Protein AF-A0AAX6DRW2-F1 (afdb_monomer)

Foldseek 3Di:
DVLCVVLVVLVVVLPPPVVVVVQVVDVVSVVVSVVNVVVNVVCVDPVNVVLVVLLVCLLQVHDLPVNLVVLLVCLVVVPPVVSSLVSQLSNCQQFVEAAPVSLVVVVVSNCVRVHPVCVVVQVVCCVVSSHHHRPDGGCSVVVCVVVVVDDDPDPPPDD

Mean predicted aligned error: 10.45 Å

Radius of gyration: 20.09 Å; Cα contacts (8 Å, |Δi|>4): 112; chains: 1; bounding box: 50×36×48 Å

pLDDT: mean 79.81, std 19.08, range [32.31, 96.38]

Structure (mmCIF, N/CA/C/O backbone):
data_AF-A0AAX6DRW2-F1
#
_entry.id   AF-A0AAX6DRW2-F1
#
loop_
_atom_site.group_PDB
_atom_site.id
_atom_site.type_symbol
_atom_site.label_atom_id
_atom_site.label_alt_id
_atom_site.label_comp_id
_atom_site.label_asym_id
_atom_site.label_entity_id
_atom_site.label_seq_id
_atom_site.pdbx_PDB_ins_code
_atom_site.Cartn_x
_atom_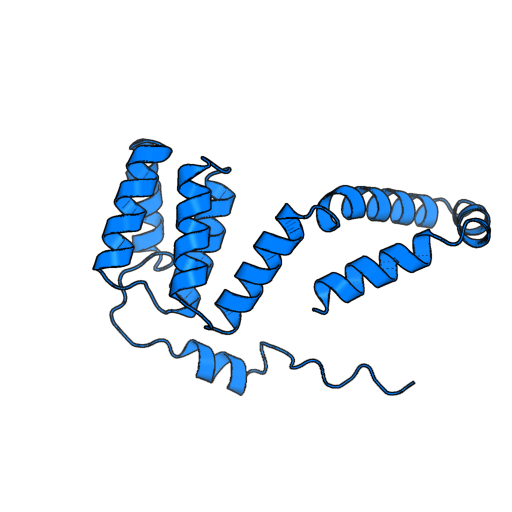site.Cartn_y
_atom_site.Cartn_z
_atom_site.occupancy
_atom_site.B_iso_or_equiv
_atom_site.auth_seq_id
_atom_site.auth_comp_id
_atom_site.auth_asym_id
_atom_site.auth_atom_id
_atom_site.p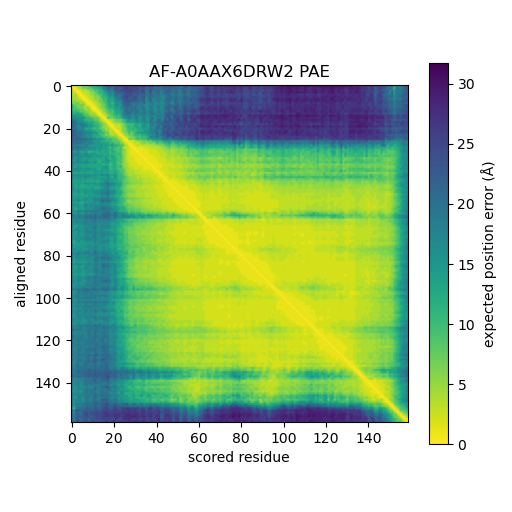dbx_PDB_model_num
ATOM 1 N N . MET A 1 1 ? 17.835 -6.835 1.450 1.00 35.44 1 MET A N 1
ATOM 2 C CA . MET A 1 1 ? 18.954 -6.559 0.504 1.00 35.44 1 MET A CA 1
ATOM 3 C C . MET A 1 1 ? 19.199 -7.703 -0.507 1.00 35.44 1 MET A C 1
ATOM 5 O O . MET A 1 1 ? 19.836 -7.474 -1.530 1.00 35.44 1 MET A O 1
ATOM 9 N N . ARG A 1 2 ? 18.620 -8.904 -0.323 1.00 32.47 2 ARG A N 1
ATOM 10 C CA . ARG A 1 2 ? 18.685 -10.050 -1.259 1.00 32.47 2 ARG A CA 1
ATOM 11 C C . ARG A 1 2 ? 17.961 -9.908 -2.595 1.00 32.47 2 ARG A C 1
ATOM 13 O O . ARG A 1 2 ? 18.372 -10.560 -3.547 1.00 32.47 2 ARG A O 1
ATOM 20 N N . VAL A 1 3 ? 16.935 -9.068 -2.730 1.00 33.31 3 VAL A N 1
ATOM 21 C CA . VAL A 1 3 ? 16.379 -8.793 -4.072 1.00 33.31 3 VAL A CA 1
ATOM 22 C C . VAL A 1 3 ? 17.364 -7.943 -4.873 1.00 33.31 3 VAL A C 1
ATOM 24 O O . VAL A 1 3 ? 17.593 -8.239 -6.041 1.00 33.31 3 VAL A O 1
ATOM 27 N N . LEU A 1 4 ? 18.039 -6.978 -4.227 1.00 33.59 4 LEU A N 1
ATOM 28 C CA . LEU A 1 4 ? 19.190 -6.294 -4.819 1.00 33.59 4 LEU A CA 1
ATOM 29 C C . LEU A 1 4 ? 20.298 -7.298 -5.142 1.00 33.59 4 LEU A C 1
ATOM 31 O O . LEU A 1 4 ? 20.799 -7.271 -6.253 1.00 33.59 4 LEU A O 1
ATOM 35 N N . ALA A 1 5 ? 20.649 -8.213 -4.232 1.00 32.31 5 ALA A N 1
ATOM 36 C CA . ALA A 1 5 ? 21.699 -9.199 -4.490 1.00 32.31 5 ALA A CA 1
ATOM 37 C C . ALA A 1 5 ? 21.346 -10.134 -5.658 1.00 32.31 5 ALA A C 1
ATOM 39 O O . ALA A 1 5 ? 22.171 -10.322 -6.536 1.00 32.31 5 ALA A O 1
ATOM 40 N N . CYS A 1 6 ? 20.116 -10.647 -5.752 1.00 35.22 6 CYS A N 1
ATOM 41 C CA . CYS A 1 6 ? 19.696 -11.518 -6.853 1.00 35.22 6 CYS A CA 1
ATOM 42 C C . CYS A 1 6 ? 19.649 -10.761 -8.196 1.00 35.22 6 CYS A C 1
ATOM 44 O O . CYS A 1 6 ? 20.133 -11.258 -9.214 1.00 35.22 6 CYS A O 1
ATOM 46 N N . VAL A 1 7 ? 19.168 -9.511 -8.194 1.00 39.69 7 VAL A N 1
ATOM 47 C CA . VAL A 1 7 ? 19.217 -8.625 -9.370 1.00 39.69 7 VAL A CA 1
ATOM 48 C C . VAL A 1 7 ? 20.669 -8.298 -9.745 1.00 39.69 7 VAL A C 1
ATOM 50 O O . VAL A 1 7 ? 21.020 -8.340 -10.923 1.00 39.69 7 VAL A O 1
ATOM 53 N N . VAL A 1 8 ? 21.550 -8.042 -8.776 1.00 40.34 8 VAL A N 1
ATOM 54 C CA . VAL A 1 8 ? 22.970 -7.714 -8.987 1.00 40.34 8 VAL A CA 1
ATOM 55 C C . VAL A 1 8 ? 23.772 -8.937 -9.444 1.00 40.34 8 VAL A C 1
ATOM 57 O O . VAL A 1 8 ? 24.581 -8.805 -10.358 1.00 40.34 8 VAL A O 1
ATOM 60 N N . THR A 1 9 ? 23.521 -10.139 -8.923 1.00 39.47 9 THR A N 1
ATOM 61 C CA . THR A 1 9 ? 24.197 -11.377 -9.351 1.00 39.47 9 THR A CA 1
ATOM 62 C C . THR A 1 9 ? 23.824 -11.738 -10.790 1.00 39.4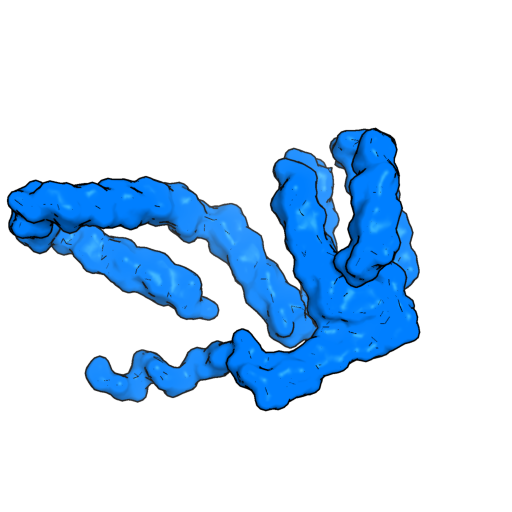7 9 THR A C 1
ATOM 64 O O . THR A 1 9 ? 24.707 -12.053 -11.588 1.00 39.47 9 THR A O 1
ATOM 67 N N . VAL A 1 10 ? 22.555 -11.574 -11.184 1.00 44.38 10 VAL A N 1
ATOM 68 C CA . VAL A 1 10 ? 22.143 -11.697 -12.596 1.00 44.38 10 VAL A CA 1
ATOM 69 C C . VAL A 1 10 ? 22.798 -10.603 -13.457 1.00 44.38 10 VAL A C 1
ATOM 71 O O . VAL A 1 10 ? 23.245 -10.875 -14.573 1.00 44.38 10 VAL A O 1
ATOM 74 N N . THR A 1 11 ? 22.954 -9.387 -12.924 1.00 43.91 11 THR A N 1
ATOM 75 C CA . THR A 1 11 ? 23.618 -8.261 -13.609 1.00 43.91 11 THR A CA 1
ATOM 76 C C . THR A 1 11 ? 25.115 -8.490 -13.838 1.00 43.91 11 THR A C 1
ATOM 78 O O . THR A 1 11 ? 25.630 -8.142 -14.901 1.00 43.91 11 THR A O 1
ATOM 81 N N . VAL A 1 12 ? 25.821 -9.112 -12.891 1.00 44.31 12 VAL A N 1
ATOM 82 C CA . VAL A 1 12 ? 27.256 -9.421 -13.006 1.00 44.31 12 VAL A CA 1
ATOM 83 C C . VAL A 1 12 ? 27.498 -10.581 -13.978 1.00 44.31 12 VAL A C 1
ATOM 85 O O . VAL A 1 12 ? 28.405 -10.491 -14.806 1.00 44.31 12 VAL A O 1
ATOM 88 N N . CYS A 1 13 ? 26.651 -11.617 -13.981 1.00 43.44 13 CYS A N 1
ATOM 89 C CA . CYS A 1 13 ? 26.761 -12.725 -14.940 1.00 43.44 13 CYS A CA 1
ATOM 90 C C . CYS A 1 13 ? 26.520 -12.296 -16.401 1.00 43.44 13 CYS A C 1
ATOM 92 O O . CYS A 1 13 ? 27.160 -12.824 -17.310 1.00 43.44 13 CYS A O 1
ATOM 94 N N . LEU A 1 14 ? 25.653 -11.307 -16.648 1.00 47.66 14 LEU A N 1
ATOM 95 C CA . LEU A 1 14 ? 25.379 -10.774 -17.993 1.00 47.66 14 LEU A CA 1
ATOM 96 C C . LEU A 1 14 ? 26.498 -9.870 -18.554 1.00 47.66 14 LEU A C 1
ATOM 98 O O . LEU A 1 14 ? 26.513 -9.591 -19.756 1.00 47.66 14 LEU A O 1
ATOM 102 N N . ARG A 1 15 ? 27.442 -9.420 -17.714 1.00 46.00 15 ARG A N 1
ATOM 103 C CA . ARG A 1 15 ? 28.488 -8.444 -18.076 1.00 46.00 15 ARG A CA 1
ATOM 104 C C . ARG A 1 15 ? 29.752 -9.075 -18.683 1.00 46.00 15 ARG A C 1
ATOM 106 O O . ARG A 1 15 ? 30.576 -8.360 -19.245 1.00 46.00 15 ARG A O 1
ATOM 113 N N . ALA A 1 16 ? 29.899 -10.401 -18.635 1.00 45.34 16 ALA A N 1
ATOM 114 C CA . ALA A 1 16 ? 31.010 -11.109 -19.272 1.00 45.34 16 ALA A CA 1
ATOM 115 C C . ALA A 1 16 ? 30.753 -11.313 -20.781 1.00 45.34 16 ALA A C 1
ATOM 117 O O . ALA A 1 16 ? 30.152 -12.301 -21.213 1.00 45.34 16 ALA A O 1
ATOM 118 N N . GLU A 1 17 ? 31.230 -10.383 -21.613 1.00 51.31 17 GLU A N 1
ATOM 119 C CA . GLU A 1 17 ? 31.007 -10.381 -23.071 1.00 51.31 17 GLU A CA 1
ATOM 120 C C . GLU A 1 17 ? 31.498 -11.655 -23.788 1.00 51.31 17 GLU A C 1
ATOM 122 O O . GLU A 1 17 ? 30.927 -12.053 -24.808 1.00 51.31 17 GLU A O 1
ATOM 127 N N . GLY A 1 18 ? 32.514 -12.332 -23.238 1.00 53.41 18 GLY A N 1
ATOM 128 C CA . GLY A 1 18 ? 33.051 -13.590 -23.769 1.00 53.41 18 GLY A CA 1
ATOM 129 C C . GLY A 1 18 ? 32.153 -14.812 -23.535 1.00 53.41 18 GLY A C 1
ATOM 130 O O . GLY A 1 18 ? 32.105 -15.706 -24.379 1.00 53.41 18 GLY A O 1
ATOM 131 N N . PHE A 1 19 ? 31.388 -14.836 -22.438 1.00 53.44 19 PHE A N 1
ATOM 132 C CA . PHE A 1 19 ? 30.475 -15.939 -22.103 1.00 53.44 19 PHE A CA 1
ATOM 133 C C . PHE A 1 19 ? 29.136 -15.796 -22.848 1.00 53.44 19 PHE A C 1
ATOM 135 O O . PHE A 1 19 ? 28.574 -16.775 -23.339 1.00 53.44 19 PHE A O 1
ATOM 142 N N . ARG A 1 20 ? 28.690 -14.549 -23.063 1.00 51.03 20 ARG A N 1
ATOM 143 C CA . ARG A 1 20 ? 27.470 -14.190 -23.809 1.00 51.03 20 ARG A CA 1
ATOM 144 C C . ARG A 1 20 ? 27.446 -14.745 -25.239 1.00 51.03 20 ARG A C 1
ATOM 146 O O . ARG A 1 20 ? 26.424 -15.256 -25.688 1.00 51.03 20 ARG A O 1
ATOM 153 N N . LYS A 1 21 ? 28.578 -14.691 -25.952 1.00 56.62 21 LYS A N 1
ATOM 154 C CA . LYS A 1 21 ? 28.691 -15.198 -27.336 1.00 56.62 21 LYS A CA 1
ATOM 155 C C . LYS A 1 21 ? 28.575 -16.722 -27.428 1.00 56.62 21 LYS A C 1
ATOM 157 O O . LYS A 1 21 ? 28.083 -17.227 -28.430 1.00 56.62 21 LYS A O 1
ATOM 162 N N . LYS A 1 22 ? 29.009 -17.441 -26.387 1.00 55.41 22 LYS A N 1
ATOM 163 C CA . LYS A 1 22 ? 28.996 -18.910 -26.332 1.00 55.41 22 LYS A CA 1
ATOM 164 C C . LYS A 1 22 ? 27.682 -19.474 -25.779 1.00 55.41 22 LYS A C 1
ATOM 166 O O . LYS A 1 22 ? 27.370 -20.620 -26.062 1.00 55.41 22 LYS A O 1
ATOM 171 N N . LEU A 1 23 ? 26.906 -18.665 -25.050 1.00 52.81 23 LEU A N 1
ATOM 172 C CA . LEU A 1 23 ? 25.547 -18.986 -24.592 1.00 52.81 23 LEU A CA 1
ATOM 173 C C . LEU A 1 23 ? 24.481 -18.807 -25.682 1.00 52.81 23 LEU A C 1
ATOM 175 O O . LEU A 1 23 ? 23.540 -19.591 -25.761 1.00 52.81 23 LEU A O 1
ATOM 179 N N . ASN A 1 24 ? 24.637 -17.797 -26.540 1.00 53.78 24 ASN A N 1
ATOM 180 C CA . ASN A 1 24 ? 23.677 -17.496 -27.607 1.00 53.78 24 ASN A CA 1
ATOM 181 C C . ASN A 1 24 ? 23.649 -18.538 -28.743 1.00 53.78 24 ASN A C 1
ATOM 183 O O . ASN A 1 24 ? 22.807 -18.434 -29.631 1.00 53.78 24 ASN A O 1
ATOM 187 N N . SER A 1 25 ? 24.548 -19.529 -28.736 1.00 59.19 25 SER A N 1
ATOM 188 C CA . SER A 1 25 ? 24.508 -20.668 -29.664 1.00 59.19 25 SER A CA 1
ATOM 189 C C . SER A 1 25 ? 23.437 -21.702 -29.298 1.00 59.19 25 SER A C 1
ATOM 191 O O . SER A 1 25 ? 23.106 -22.548 -30.126 1.00 59.19 25 SER A O 1
ATOM 193 N N . LEU A 1 26 ? 22.880 -21.635 -28.083 1.00 67.50 26 LEU A N 1
ATOM 194 C CA . LEU A 1 26 ? 21.800 -22.496 -27.612 1.00 67.50 26 LEU A CA 1
ATOM 195 C C . LEU A 1 26 ? 20.487 -21.687 -27.609 1.00 67.50 26 LEU A C 1
ATOM 197 O O . LEU A 1 26 ? 20.366 -20.724 -26.845 1.00 67.50 26 LEU A O 1
ATOM 201 N N . PRO A 1 27 ? 19.492 -22.038 -28.447 1.00 70.94 27 PRO A N 1
ATOM 202 C CA . PRO A 1 27 ? 18.308 -21.204 -28.680 1.00 70.94 27 PRO A CA 1
ATOM 203 C C . PRO A 1 27 ? 17.457 -20.975 -27.421 1.00 70.94 27 PRO A C 1
ATOM 205 O O . PRO A 1 27 ? 16.869 -19.906 -27.260 1.00 70.94 27 PRO A O 1
ATOM 208 N N . GLU A 1 28 ? 17.421 -21.933 -26.492 1.00 73.50 28 GLU A N 1
ATOM 209 C CA . GLU A 1 28 ? 16.709 -21.780 -25.216 1.00 73.50 28 GLU A CA 1
ATOM 210 C C . GLU A 1 28 ? 17.399 -20.780 -24.288 1.00 73.50 28 GLU A C 1
ATOM 212 O O . GLU A 1 28 ? 16.759 -19.908 -23.701 1.00 73.50 28 GLU A O 1
ATOM 217 N N . ILE A 1 29 ? 18.725 -20.839 -24.206 1.00 78.44 29 ILE A N 1
ATOM 218 C CA . ILE A 1 29 ? 19.495 -19.941 -23.353 1.00 78.44 29 ILE A CA 1
ATOM 219 C C . ILE A 1 29 ? 19.468 -18.515 -23.898 1.00 78.44 29 ILE A C 1
ATOM 221 O O . ILE A 1 29 ? 19.290 -17.579 -23.122 1.00 78.44 29 ILE A O 1
ATOM 225 N N . ALA A 1 30 ? 19.536 -18.334 -25.217 1.00 76.69 30 ALA A N 1
ATOM 226 C CA . ALA A 1 30 ? 19.342 -17.025 -25.835 1.00 76.69 30 ALA A CA 1
ATOM 227 C C . ALA A 1 30 ? 17.981 -16.406 -25.448 1.00 76.69 30 ALA A C 1
ATOM 229 O O . ALA A 1 30 ? 17.901 -15.215 -25.145 1.00 76.69 30 ALA A O 1
ATOM 230 N N . ARG A 1 31 ? 16.909 -17.212 -25.379 1.00 78.94 31 ARG A N 1
ATOM 231 C CA . ARG A 1 31 ? 15.593 -16.752 -24.900 1.00 78.94 31 ARG A CA 1
ATOM 232 C C . ARG A 1 31 ? 15.623 -16.343 -23.429 1.00 78.94 31 ARG A C 1
ATOM 234 O O . ARG A 1 31 ? 15.131 -15.264 -23.105 1.00 78.94 31 ARG A O 1
ATOM 241 N N . HIS A 1 32 ? 16.202 -17.161 -22.551 1.00 78.81 32 HIS A N 1
ATOM 242 C CA . HIS A 1 32 ? 16.324 -16.827 -21.128 1.00 78.81 32 HIS A CA 1
ATOM 243 C C . HIS A 1 32 ? 17.177 -15.573 -20.894 1.00 78.81 32 HIS A C 1
ATOM 245 O O . HIS A 1 32 ? 16.817 -14.744 -20.061 1.00 78.81 32 HIS A O 1
ATOM 251 N N . VAL A 1 33 ? 18.250 -15.385 -21.667 1.00 84.25 33 VAL A N 1
ATOM 252 C CA . VAL A 1 33 ? 19.103 -14.188 -21.623 1.00 84.25 33 VAL A CA 1
ATOM 253 C C . VAL A 1 33 ? 18.320 -12.942 -22.034 1.00 84.25 33 VAL A C 1
ATOM 255 O O . VAL A 1 33 ? 18.338 -11.954 -21.305 1.00 84.25 33 VAL A O 1
ATOM 258 N N . ASN A 1 34 ? 17.582 -12.991 -23.146 1.00 85.12 34 ASN A N 1
ATOM 259 C CA . ASN A 1 34 ? 16.774 -11.855 -23.601 1.00 85.12 34 ASN A CA 1
ATOM 260 C C . ASN A 1 34 ? 15.668 -11.494 -22.595 1.00 85.12 34 ASN A C 1
ATOM 262 O O . ASN A 1 34 ? 15.442 -10.317 -22.316 1.00 85.12 34 ASN A O 1
ATOM 266 N N . LEU A 1 35 ? 15.004 -12.494 -22.006 1.00 84.56 35 LEU A N 1
ATOM 267 C CA . LEU A 1 35 ? 14.005 -12.275 -20.955 1.00 84.56 35 LEU A CA 1
ATOM 268 C C . LEU A 1 35 ? 14.629 -11.661 -19.698 1.00 84.56 35 LEU A C 1
ATOM 270 O O . LEU A 1 35 ? 14.085 -10.699 -19.162 1.00 84.56 35 LEU A O 1
ATOM 274 N N . ALA A 1 36 ? 15.780 -12.167 -19.248 1.00 83.75 36 ALA A N 1
ATOM 275 C CA . ALA A 1 36 ? 16.487 -11.630 -18.088 1.00 83.75 36 ALA A CA 1
ATOM 276 C C . ALA A 1 36 ? 16.934 -10.179 -18.313 1.00 83.75 36 ALA A C 1
ATOM 278 O O . ALA A 1 36 ? 16.771 -9.343 -17.428 1.00 83.75 36 ALA A O 1
ATOM 279 N N . GLN A 1 37 ? 17.430 -9.855 -19.510 1.00 84.06 37 GLN A N 1
ATOM 280 C CA . GLN A 1 37 ? 17.771 -8.483 -19.891 1.00 84.06 37 GLN A CA 1
ATOM 281 C C . GLN A 1 37 ? 16.542 -7.578 -19.895 1.00 84.06 37 GLN A C 1
ATOM 283 O O . GLN A 1 37 ? 16.595 -6.467 -19.374 1.00 84.06 37 GLN A O 1
ATOM 288 N N . HIS A 1 38 ? 15.416 -8.055 -20.430 1.00 84.12 38 HIS A N 1
ATOM 289 C CA . HIS A 1 38 ? 14.180 -7.286 -20.403 1.00 84.12 38 HIS A CA 1
ATOM 290 C C . HIS A 1 38 ? 13.702 -7.042 -18.966 1.00 84.12 38 HIS A C 1
ATOM 292 O O . HIS A 1 38 ? 13.415 -5.901 -18.613 1.00 84.12 38 HIS A O 1
ATOM 298 N N . LEU A 1 39 ? 13.707 -8.063 -18.106 1.00 84.44 39 LEU A N 1
ATOM 299 C CA . LEU A 1 39 ? 13.377 -7.928 -16.682 1.00 84.44 39 LEU A CA 1
ATOM 300 C C . LEU A 1 39 ? 14.306 -6.941 -15.970 1.00 84.44 39 LEU A C 1
ATOM 302 O O . LEU A 1 39 ? 13.828 -6.105 -15.204 1.00 84.44 39 LEU A O 1
ATOM 306 N N . GLN A 1 40 ? 15.602 -6.973 -16.285 1.00 84.31 40 GLN A N 1
ATOM 307 C CA . GLN A 1 40 ? 16.592 -6.059 -15.723 1.00 84.31 40 GLN A CA 1
ATOM 308 C C . GLN A 1 40 ? 16.239 -4.593 -15.993 1.00 84.31 40 GLN A C 1
ATOM 310 O O . GLN A 1 40 ? 16.407 -3.749 -15.113 1.00 84.31 40 GLN A O 1
ATOM 315 N N . THR A 1 41 ? 15.666 -4.279 -17.162 1.00 86.44 41 THR A N 1
ATOM 316 C CA . THR A 1 41 ? 15.221 -2.906 -17.456 1.00 86.44 41 THR A CA 1
ATOM 317 C C . THR A 1 41 ? 14.149 -2.398 -16.489 1.00 86.44 41 THR A C 1
ATOM 319 O O . THR A 1 41 ? 14.033 -1.188 -16.309 1.00 86.44 41 THR A O 1
ATOM 322 N N . PHE A 1 42 ? 13.389 -3.286 -15.837 1.00 82.38 42 PHE A N 1
ATOM 323 C CA . PHE A 1 42 ? 12.400 -2.934 -14.816 1.00 82.38 42 PHE A CA 1
ATOM 324 C C . PHE A 1 42 ? 12.968 -3.022 -13.403 1.00 82.38 42 PHE A C 1
ATOM 326 O O . PHE A 1 42 ? 12.743 -2.105 -12.614 1.00 82.38 42 PHE A O 1
ATOM 333 N N . THR A 1 43 ? 13.707 -4.087 -13.084 1.00 81.88 43 THR A N 1
ATOM 334 C CA . THR A 1 43 ? 14.225 -4.316 -11.728 1.00 81.88 43 THR A CA 1
ATOM 335 C C . THR A 1 43 ? 15.348 -3.355 -11.362 1.00 81.88 43 THR A C 1
ATOM 337 O O . THR A 1 43 ? 15.531 -3.083 -10.187 1.00 81.88 43 THR A O 1
ATOM 340 N N . CYS A 1 44 ? 16.075 -2.797 -12.337 1.00 83.00 44 CYS A N 1
ATOM 341 C CA . CYS A 1 44 ? 17.138 -1.826 -12.071 1.00 83.00 44 CYS A CA 1
ATOM 342 C C . CYS A 1 44 ? 16.644 -0.376 -11.907 1.00 83.00 44 CYS A C 1
ATOM 344 O O . CYS A 1 44 ? 17.450 0.508 -11.619 1.00 83.00 44 CYS A O 1
ATOM 346 N N . LYS A 1 45 ? 15.345 -0.095 -12.086 1.00 82.69 45 LYS A N 1
ATOM 347 C CA . LYS A 1 45 ? 14.814 1.272 -11.963 1.00 82.69 45 LYS A CA 1
ATOM 348 C C . LYS A 1 45 ? 14.909 1.757 -10.509 1.00 82.69 45 LYS A C 1
ATOM 350 O O . LYS A 1 45 ? 14.521 1.013 -9.609 1.00 82.69 45 LYS A O 1
ATOM 355 N N . PRO A 1 46 ? 15.326 3.008 -10.244 1.00 85.38 46 PRO A N 1
ATOM 356 C CA . PRO A 1 46 ? 15.348 3.553 -8.883 1.00 85.38 46 PRO A CA 1
ATOM 357 C C . PRO A 1 46 ? 13.983 3.488 -8.186 1.00 85.38 46 PRO A C 1
ATOM 359 O O . PRO A 1 46 ? 13.906 3.139 -7.016 1.00 85.38 46 PRO A O 1
ATOM 362 N N . SER A 1 47 ? 12.894 3.724 -8.925 1.00 82.06 47 SER A N 1
ATOM 363 C CA . SER A 1 47 ? 11.526 3.618 -8.402 1.00 82.06 47 SER A CA 1
ATOM 364 C C . SER A 1 47 ? 11.123 2.193 -8.016 1.00 82.06 47 SER A C 1
ATOM 366 O O . SER A 1 47 ? 10.323 2.011 -7.102 1.00 82.06 47 SER A O 1
ATOM 368 N N . PHE A 1 48 ? 11.676 1.173 -8.684 1.00 83.81 48 PHE A N 1
ATOM 369 C CA . PHE A 1 48 ? 11.450 -0.223 -8.312 1.00 83.81 48 PHE A CA 1
ATOM 370 C C . PHE A 1 48 ? 12.105 -0.531 -6.966 1.00 83.81 48 PHE A C 1
ATOM 372 O O . PHE A 1 48 ? 11.455 -1.106 -6.098 1.00 83.81 48 PHE A O 1
ATOM 379 N N . HIS A 1 49 ? 13.359 -0.110 -6.788 1.00 84.25 49 HIS A N 1
ATOM 380 C CA . HIS A 1 49 ? 14.087 -0.297 -5.535 1.00 84.25 49 HIS A CA 1
ATOM 381 C C . HIS A 1 49 ? 13.452 0.484 -4.384 1.00 84.25 49 HIS A C 1
ATOM 383 O O . HIS A 1 49 ? 13.183 -0.110 -3.353 1.00 84.25 49 HIS A O 1
ATOM 389 N N . ALA A 1 50 ? 13.096 1.756 -4.594 1.00 87.19 50 ALA A N 1
ATOM 390 C CA . ALA A 1 50 ? 12.426 2.563 -3.575 1.00 87.19 50 ALA A CA 1
ATOM 391 C C . ALA A 1 50 ? 11.120 1.912 -3.086 1.00 87.19 50 ALA A C 1
ATOM 393 O O . ALA A 1 50 ? 10.896 1.799 -1.884 1.00 87.19 50 ALA A O 1
ATOM 394 N N . ARG A 1 51 ? 10.281 1.417 -4.009 1.00 86.62 51 ARG A N 1
ATOM 395 C CA . ARG A 1 51 ? 9.057 0.694 -3.636 1.00 86.62 51 ARG A CA 1
ATOM 396 C C . ARG A 1 51 ? 9.374 -0.584 -2.863 1.00 86.62 51 ARG A C 1
ATOM 398 O O . ARG A 1 51 ? 8.713 -0.880 -1.875 1.00 86.62 51 ARG A O 1
ATOM 405 N N . LEU A 1 52 ? 10.366 -1.342 -3.318 1.00 88.38 52 LEU A N 1
ATOM 406 C CA . LEU A 1 52 ? 10.751 -2.596 -2.688 1.00 88.38 52 LEU A CA 1
ATOM 407 C C . LEU A 1 52 ? 11.291 -2.392 -1.262 1.00 88.38 52 LEU A C 1
ATOM 409 O O . LEU A 1 52 ? 10.990 -3.189 -0.376 1.00 88.38 52 LEU A O 1
ATOM 413 N N . ASP A 1 53 ? 12.074 -1.340 -1.042 1.00 88.38 53 ASP A N 1
ATOM 414 C CA . ASP A 1 53 ? 12.608 -1.000 0.276 1.00 88.38 53 ASP A CA 1
ATOM 415 C C . ASP A 1 53 ? 11.465 -0.648 1.244 1.00 88.38 53 ASP A C 1
ATOM 417 O O . ASP A 1 53 ? 11.448 -1.116 2.385 1.00 88.38 53 ASP A O 1
ATOM 421 N N . ILE A 1 54 ? 10.445 0.081 0.773 1.00 91.00 54 ILE A N 1
ATOM 422 C CA . ILE A 1 54 ? 9.229 0.352 1.556 1.00 91.00 54 ILE A CA 1
ATOM 423 C C . ILE A 1 54 ? 8.431 -0.930 1.825 1.00 91.00 54 ILE A C 1
ATOM 425 O O . ILE A 1 54 ? 8.012 -1.153 2.958 1.00 91.00 54 ILE A O 1
ATOM 429 N N . GLU A 1 55 ? 8.250 -1.812 0.837 1.00 89.56 55 GLU A N 1
ATOM 430 C CA . GLU A 1 55 ? 7.590 -3.113 1.036 1.00 89.56 55 GLU A CA 1
ATOM 431 C C . GLU A 1 55 ? 8.306 -3.964 2.104 1.00 89.56 55 GLU A C 1
ATOM 433 O O . GLU A 1 55 ? 7.646 -4.569 2.948 1.00 89.56 55 GLU A O 1
ATOM 438 N N . GLN A 1 56 ? 9.644 -3.978 2.120 1.00 88.00 56 GLN A N 1
ATOM 439 C CA . GLN A 1 56 ? 10.433 -4.663 3.157 1.00 88.00 56 GLN A CA 1
ATOM 440 C C . GLN A 1 56 ? 10.238 -4.016 4.533 1.00 88.00 56 GLN A C 1
ATOM 442 O O . GLN A 1 56 ? 9.918 -4.707 5.499 1.00 88.00 56 GLN A O 1
ATOM 447 N N . THR A 1 57 ? 10.331 -2.687 4.604 1.00 89.12 57 THR A N 1
ATOM 448 C CA . THR A 1 57 ? 10.123 -1.915 5.841 1.00 89.12 57 THR A CA 1
ATOM 449 C C . THR A 1 57 ? 8.739 -2.184 6.450 1.00 89.12 57 THR A C 1
ATOM 451 O O . THR A 1 57 ? 8.601 -2.378 7.662 1.00 89.12 57 THR A O 1
ATOM 454 N N . LEU A 1 58 ? 7.712 -2.287 5.600 1.00 89.88 58 LEU A N 1
ATOM 455 C CA . LEU A 1 58 ? 6.343 -2.633 5.982 1.00 89.88 58 LEU A CA 1
ATOM 456 C C . LEU A 1 58 ? 6.219 -4.042 6.573 1.00 89.88 58 LEU A C 1
ATOM 458 O O . LEU A 1 58 ? 5.487 -4.234 7.548 1.00 89.88 58 LEU A O 1
ATOM 462 N N . LEU A 1 59 ? 6.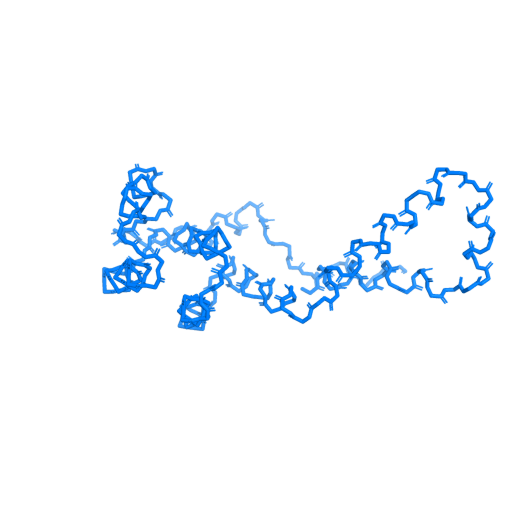905 -5.026 5.987 1.00 87.62 59 LEU A N 1
ATOM 463 C CA . LEU A 1 59 ? 6.888 -6.419 6.447 1.00 87.62 59 LEU A CA 1
ATOM 464 C C . LEU A 1 59 ? 7.599 -6.587 7.791 1.00 87.62 59 LEU A C 1
ATOM 466 O O . LEU A 1 59 ? 7.146 -7.362 8.633 1.00 87.62 59 LEU A O 1
ATOM 470 N N . GLU A 1 60 ? 8.670 -5.833 8.010 1.00 85.25 60 GLU A N 1
ATOM 471 C CA . GLU A 1 60 ? 9.397 -5.786 9.280 1.00 85.25 60 GLU A CA 1
ATOM 472 C C . GLU A 1 60 ? 8.659 -4.972 10.358 1.00 85.25 60 GLU A C 1
ATOM 474 O O . GLU A 1 60 ? 9.058 -4.988 11.522 1.00 85.25 60 GLU A O 1
ATOM 479 N N . MET A 1 61 ? 7.560 -4.295 9.992 1.00 82.31 61 MET A N 1
ATOM 480 C CA . MET A 1 61 ? 6.798 -3.372 10.842 1.00 82.31 61 MET A CA 1
ATOM 481 C C . MET A 1 61 ? 7.661 -2.276 11.474 1.00 82.31 61 MET A C 1
ATOM 483 O O . MET A 1 61 ? 7.474 -1.905 12.637 1.00 82.31 61 MET A O 1
ATOM 487 N N . GLN A 1 62 ? 8.609 -1.749 10.708 1.00 80.44 62 GLN A N 1
ATOM 488 C CA . GLN A 1 62 ? 9.436 -0.629 11.134 1.00 80.44 62 GLN A CA 1
ATOM 489 C C . GLN A 1 62 ? 8.881 0.682 10.575 1.00 80.44 62 GLN A C 1
ATOM 491 O O . GLN A 1 62 ? 8.300 0.711 9.497 1.00 80.44 62 GLN A O 1
ATOM 496 N N . ASN A 1 63 ? 9.072 1.775 11.317 1.00 84.12 63 ASN A N 1
ATOM 497 C CA . ASN A 1 63 ? 8.850 3.146 10.845 1.00 84.12 63 ASN A CA 1
ATOM 498 C C . ASN A 1 63 ? 7.493 3.379 10.148 1.00 84.12 63 ASN A C 1
ATOM 500 O O . ASN A 1 63 ? 7.426 3.650 8.947 1.00 84.12 63 ASN A O 1
ATOM 504 N N . PHE A 1 64 ? 6.410 3.307 10.929 1.00 89.75 64 PHE A N 1
ATOM 505 C CA . PHE A 1 64 ? 5.043 3.555 10.454 1.00 89.75 64 PHE A CA 1
ATOM 506 C C . PHE A 1 64 ? 4.911 4.884 9.695 1.00 89.75 64 PHE A C 1
ATOM 508 O O . PHE A 1 64 ? 4.295 4.914 8.633 1.00 89.75 64 PHE A O 1
ATOM 515 N N . ASP A 1 65 ? 5.517 5.955 10.219 1.00 91.38 65 ASP A N 1
ATOM 516 C CA . ASP A 1 65 ? 5.408 7.301 9.649 1.00 91.38 65 ASP A CA 1
ATOM 517 C C . ASP A 1 65 ? 6.052 7.389 8.259 1.00 91.38 65 ASP A C 1
ATOM 519 O O . ASP A 1 65 ? 5.418 7.874 7.330 1.00 91.38 65 ASP A O 1
ATOM 523 N N . ILE A 1 66 ? 7.240 6.800 8.071 1.00 91.56 66 ILE A N 1
ATOM 524 C CA . ILE A 1 66 ? 7.927 6.767 6.765 1.00 91.56 66 ILE A CA 1
ATOM 525 C C . ILE A 1 66 ? 7.081 6.023 5.723 1.00 91.56 66 ILE A C 1
ATOM 527 O O . ILE A 1 66 ? 6.933 6.471 4.587 1.00 91.56 66 ILE A O 1
ATOM 531 N N . CYS A 1 67 ? 6.503 4.881 6.105 1.00 92.19 67 CYS A N 1
ATOM 532 C CA . CYS A 1 67 ? 5.652 4.104 5.205 1.00 92.19 67 CYS A CA 1
ATOM 533 C C . CYS A 1 67 ? 4.366 4.859 4.842 1.00 92.19 67 CYS A C 1
ATOM 535 O O . CYS A 1 67 ? 3.898 4.787 3.705 1.00 92.19 67 CYS A O 1
ATOM 537 N N . PHE A 1 68 ? 3.795 5.574 5.811 1.00 94.56 68 PHE A N 1
ATOM 538 C CA . PHE A 1 68 ? 2.608 6.391 5.612 1.00 94.56 68 PHE A CA 1
ATOM 539 C C . PHE A 1 68 ? 2.889 7.567 4.668 1.00 94.56 68 PHE A C 1
ATOM 541 O O . PHE A 1 68 ? 2.163 7.729 3.689 1.00 94.56 68 PHE A O 1
ATOM 548 N N . GLU A 1 69 ? 3.963 8.321 4.916 1.00 94.81 69 GLU A N 1
ATOM 549 C CA . GLU A 1 69 ? 4.406 9.443 4.078 1.00 94.81 69 GLU A CA 1
ATOM 550 C C . GLU A 1 69 ? 4.680 8.998 2.637 1.00 94.81 69 GLU A C 1
ATOM 552 O O . GLU A 1 69 ? 4.278 9.673 1.693 1.00 94.81 69 GLU A O 1
ATOM 557 N N . TYR A 1 70 ? 5.289 7.825 2.438 1.00 94.31 70 TYR A N 1
ATOM 558 C CA . TYR A 1 70 ? 5.535 7.297 1.095 1.00 94.31 70 TYR A CA 1
ATOM 559 C C . TYR A 1 70 ? 4.238 6.992 0.330 1.00 94.31 70 TYR A C 1
ATOM 561 O O . TYR A 1 70 ? 4.106 7.345 -0.842 1.00 94.31 70 TYR A O 1
ATOM 569 N N . ILE A 1 71 ? 3.255 6.350 0.976 1.00 94.69 71 ILE A N 1
ATOM 570 C CA . ILE A 1 71 ? 1.949 6.068 0.352 1.00 94.69 71 ILE A CA 1
ATOM 571 C C . ILE A 1 71 ? 1.218 7.375 0.027 1.00 94.69 71 ILE A C 1
ATOM 573 O O . ILE A 1 71 ? 0.602 7.493 -1.033 1.00 94.69 71 ILE A O 1
ATOM 577 N N . GLU A 1 72 ? 1.287 8.353 0.924 1.00 95.38 72 GLU A N 1
ATOM 578 C CA . GLU A 1 72 ? 0.734 9.685 0.709 1.00 95.38 72 GLU A CA 1
ATOM 579 C C . GLU A 1 72 ? 1.380 10.377 -0.500 1.00 95.38 72 GLU A C 1
ATOM 581 O O . GLU A 1 72 ? 0.673 10.825 -1.404 1.00 95.38 72 GLU A O 1
ATOM 586 N N . GLU A 1 73 ? 2.709 10.362 -0.594 1.00 95.06 73 GLU A N 1
ATOM 587 C CA . GLU A 1 73 ? 3.444 10.921 -1.729 1.00 95.06 73 GLU A CA 1
ATOM 588 C C . GLU A 1 73 ? 3.054 10.236 -3.053 1.00 95.06 73 GLU A C 1
ATOM 590 O O . GLU A 1 73 ? 2.876 10.908 -4.073 1.00 95.06 73 GLU A O 1
ATOM 595 N N . MET A 1 74 ? 2.855 8.912 -3.056 1.00 94.25 74 MET A N 1
ATOM 596 C CA . MET A 1 74 ? 2.355 8.188 -4.234 1.00 94.25 74 MET A CA 1
ATOM 597 C C . MET A 1 74 ? 0.948 8.647 -4.648 1.00 94.25 74 MET A C 1
ATOM 599 O O . MET A 1 74 ? 0.651 8.727 -5.844 1.00 94.25 74 MET A O 1
ATOM 603 N N . ILE A 1 75 ? 0.071 8.946 -3.682 1.00 95.94 75 ILE A N 1
ATOM 604 C CA . ILE A 1 75 ? -1.276 9.471 -3.944 1.00 95.94 75 ILE A CA 1
ATOM 605 C C . ILE A 1 75 ? -1.191 10.873 -4.552 1.00 95.94 75 ILE A C 1
ATOM 607 O O . ILE A 1 75 ? -1.873 11.142 -5.541 1.00 95.94 75 ILE A O 1
ATOM 611 N N . HIS A 1 76 ? -0.337 11.747 -4.015 1.00 94.88 76 HIS A N 1
ATOM 612 C CA . HIS A 1 76 ? -0.144 13.107 -4.534 1.00 94.88 76 HIS A CA 1
ATOM 613 C C . HIS A 1 76 ? 0.485 13.124 -5.928 1.00 94.88 76 HIS A C 1
ATOM 615 O O . HIS A 1 76 ? 0.116 13.955 -6.755 1.00 94.88 76 HIS A O 1
ATOM 621 N N . LYS A 1 77 ? 1.376 12.174 -6.230 1.00 94.38 77 LYS A N 1
ATOM 622 C CA . LYS A 1 77 ? 1.957 11.985 -7.570 1.00 94.38 77 LYS A CA 1
ATOM 623 C C . LYS A 1 77 ? 0.999 11.353 -8.585 1.00 94.38 77 LYS A C 1
ATOM 625 O O . LYS A 1 77 ? 1.373 11.245 -9.751 1.00 94.38 77 LYS A O 1
ATOM 630 N N . GLN A 1 78 ? -0.198 10.934 -8.164 1.00 92.94 78 GLN A N 1
ATOM 631 C CA . GLN A 1 78 ? -1.168 10.213 -8.998 1.00 92.94 78 GLN A CA 1
ATOM 632 C C . GLN A 1 78 ? -0.556 8.980 -9.681 1.00 92.94 78 GLN A C 1
ATOM 634 O O . GLN A 1 78 ? -0.754 8.727 -10.872 1.00 92.94 78 GLN A O 1
ATOM 639 N N . GLU A 1 79 ? 0.219 8.201 -8.923 1.00 93.69 79 GLU A N 1
ATOM 640 C CA . GLU A 1 79 ? 0.703 6.913 -9.411 1.00 93.69 79 GLU A CA 1
ATOM 641 C C . GLU A 1 79 ? -0.459 5.967 -9.766 1.00 93.69 79 GLU A C 1
ATOM 643 O O . GLU A 1 79 ? -1.573 6.126 -9.276 1.00 93.69 79 GLU A O 1
ATOM 648 N N . PRO A 1 80 ? -0.248 4.936 -10.604 1.00 94.12 80 PRO A N 1
ATOM 649 C CA . PRO A 1 80 ? -1.315 4.002 -10.948 1.00 94.12 80 PRO A CA 1
ATOM 650 C C . PRO A 1 80 ? -2.008 3.447 -9.696 1.00 94.12 80 PRO A C 1
ATOM 652 O O . PRO A 1 80 ? -1.360 2.813 -8.859 1.00 94.12 80 PRO A O 1
ATOM 655 N N . ILE A 1 81 ? -3.328 3.641 -9.587 1.00 93.12 81 ILE A N 1
ATOM 656 C CA . ILE A 1 81 ? -4.089 3.356 -8.358 1.00 93.12 81 ILE A CA 1
ATOM 657 C C . ILE A 1 81 ? -3.913 1.919 -7.853 1.00 93.12 81 ILE A C 1
ATOM 659 O O . ILE A 1 81 ? -3.886 1.671 -6.652 1.00 93.12 81 ILE A O 1
ATOM 663 N N . ILE A 1 82 ? -3.720 0.959 -8.759 1.00 93.94 82 ILE A N 1
ATOM 664 C CA . ILE A 1 82 ? -3.461 -0.440 -8.406 1.00 93.94 82 ILE A CA 1
ATOM 665 C C . ILE A 1 82 ? -2.182 -0.587 -7.570 1.00 93.94 82 ILE A C 1
ATOM 667 O O . ILE A 1 82 ? -2.162 -1.376 -6.629 1.00 93.94 82 ILE A O 1
ATOM 671 N N . ASN A 1 83 ? -1.127 0.174 -7.870 1.00 92.38 83 ASN A N 1
ATOM 672 C CA . ASN A 1 83 ? 0.118 0.133 -7.101 1.00 92.38 83 ASN A CA 1
ATOM 673 C C . ASN A 1 83 ? -0.092 0.709 -5.697 1.00 92.38 83 ASN A C 1
ATOM 675 O O . ASN A 1 83 ? 0.322 0.090 -4.718 1.00 92.38 83 ASN A O 1
ATOM 679 N N . VAL A 1 84 ? -0.798 1.840 -5.608 1.00 95.12 84 VAL A N 1
ATOM 680 C CA . VAL A 1 84 ? -1.149 2.494 -4.339 1.00 95.12 84 VAL A CA 1
ATOM 681 C C . VAL A 1 84 ? -1.993 1.565 -3.469 1.00 95.12 84 VAL A C 1
ATOM 683 O O . VAL A 1 84 ? -1.652 1.320 -2.316 1.00 95.12 84 VAL A O 1
ATOM 686 N N . LEU A 1 85 ? -3.059 0.978 -4.024 1.00 94.38 85 LEU A N 1
ATOM 687 C CA . LEU A 1 85 ? -3.951 0.075 -3.293 1.00 94.38 85 LEU A CA 1
ATOM 688 C C . LEU A 1 85 ? -3.238 -1.198 -2.828 1.00 94.38 85 LEU A C 1
ATOM 690 O O . LEU A 1 85 ? -3.493 -1.659 -1.720 1.00 94.38 85 LEU A O 1
ATOM 694 N N . ARG A 1 86 ? -2.331 -1.765 -3.633 1.00 94.25 86 ARG A N 1
ATOM 695 C CA . ARG A 1 86 ? -1.544 -2.941 -3.226 1.00 94.25 86 ARG A CA 1
ATOM 696 C C . ARG A 1 86 ? -0.664 -2.639 -2.017 1.00 94.25 86 ARG A C 1
ATOM 698 O O . ARG A 1 86 ? -0.658 -3.428 -1.074 1.00 94.25 86 ARG A O 1
ATOM 705 N N . LEU A 1 87 ? 0.034 -1.505 -2.032 1.00 93.38 87 LEU A N 1
ATOM 706 C CA . LEU A 1 87 ? 0.894 -1.097 -0.922 1.00 93.38 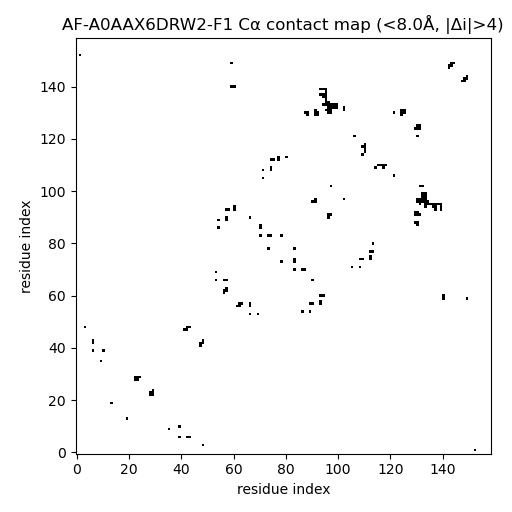87 LEU A CA 1
ATOM 707 C C . LEU A 1 87 ? 0.071 -0.731 0.323 1.00 93.38 87 LEU A C 1
ATOM 709 O O . LEU A 1 87 ? 0.406 -1.140 1.432 1.00 93.38 87 LEU A O 1
ATOM 713 N N . LEU A 1 88 ? -1.062 -0.053 0.130 1.00 94.25 88 LEU A N 1
ATOM 714 C CA . LEU A 1 88 ? -2.019 0.280 1.185 1.00 94.25 88 LEU A CA 1
ATOM 715 C C . LEU A 1 88 ? -2.583 -0.969 1.876 1.00 94.25 88 LEU A C 1
ATOM 717 O O . LEU A 1 88 ? -2.676 -1.021 3.103 1.00 94.25 88 LEU A O 1
ATOM 721 N N . VAL A 1 89 ? -2.961 -1.984 1.097 1.00 95.06 89 VAL A N 1
ATOM 722 C CA . VAL A 1 89 ? -3.456 -3.259 1.627 1.00 95.06 89 VAL A CA 1
ATOM 723 C C . VAL A 1 89 ? -2.354 -3.986 2.388 1.00 95.06 89 VAL A C 1
ATOM 725 O O . VAL A 1 89 ? -2.611 -4.461 3.491 1.00 95.06 89 VAL A O 1
ATOM 728 N N . LEU A 1 90 ? -1.126 -4.026 1.859 1.00 92.88 90 LEU A N 1
ATOM 729 C CA . LEU A 1 90 ? 0.014 -4.601 2.577 1.00 92.88 90 LEU A CA 1
ATOM 730 C C . LEU A 1 90 ? 0.211 -3.911 3.934 1.00 92.88 90 LEU A C 1
ATOM 732 O O . LEU A 1 90 ? 0.295 -4.588 4.956 1.00 92.88 90 LEU A O 1
ATOM 736 N N . PHE A 1 91 ? 0.189 -2.578 3.952 1.00 93.12 91 PHE A N 1
ATOM 737 C CA . PHE A 1 91 ? 0.335 -1.776 5.164 1.00 93.12 91 PHE A CA 1
ATOM 738 C C . PHE A 1 91 ? -0.772 -2.029 6.194 1.00 93.12 91 PHE A C 1
ATOM 740 O O . PHE A 1 91 ? -0.504 -2.146 7.390 1.00 93.12 91 PHE A O 1
ATOM 747 N N . SER A 1 92 ? -2.018 -2.157 5.737 1.00 93.00 92 SER A N 1
ATOM 748 C CA . SER A 1 92 ? -3.160 -2.498 6.586 1.00 93.00 92 SER A CA 1
ATOM 749 C C . SER A 1 92 ? -3.047 -3.922 7.141 1.00 93.00 92 SER A C 1
ATOM 751 O O . SER A 1 92 ? -3.256 -4.131 8.333 1.00 93.00 92 SER A O 1
ATOM 753 N N . ILE A 1 93 ? -2.665 -4.912 6.332 1.00 91.38 93 ILE A N 1
ATOM 754 C CA . ILE A 1 93 ? -2.562 -6.310 6.777 1.00 91.38 93 ILE A CA 1
ATOM 755 C C . ILE A 1 93 ? -1.467 -6.479 7.833 1.00 91.38 93 ILE A C 1
ATOM 757 O O . ILE A 1 93 ? -1.730 -7.078 8.879 1.00 91.38 93 ILE A O 1
ATOM 761 N N . THR A 1 94 ? -0.272 -5.923 7.609 1.00 89.50 94 THR A N 1
ATOM 762 C CA . THR A 1 94 ? 0.843 -6.050 8.563 1.00 89.50 94 THR A CA 1
ATOM 763 C C . THR A 1 94 ? 0.510 -5.392 9.903 1.00 89.50 94 THR A C 1
ATOM 765 O O . THR A 1 94 ? 0.782 -5.967 10.955 1.00 89.50 94 THR A O 1
ATOM 768 N N . ASN A 1 95 ? -0.199 -4.257 9.892 1.00 88.62 95 ASN A N 1
ATOM 769 C CA . ASN A 1 95 ? -0.622 -3.542 11.103 1.00 88.62 95 ASN A CA 1
ATOM 770 C C . ASN A 1 95 ? -1.971 -3.999 11.692 1.00 88.62 95 ASN A C 1
ATOM 772 O O . ASN A 1 95 ? -2.389 -3.498 12.739 1.00 88.62 95 ASN A O 1
ATOM 776 N N . SER A 1 96 ? -2.632 -4.987 11.076 1.00 89.00 96 SER A N 1
ATOM 777 C CA . SER A 1 96 ? -3.991 -5.432 11.442 1.00 89.00 96 SER A CA 1
ATOM 778 C C . SER A 1 96 ? -5.046 -4.313 11.388 1.00 89.00 96 SER A C 1
ATOM 780 O O . SER A 1 96 ? -6.013 -4.299 12.149 1.00 89.00 96 SER A O 1
ATOM 782 N N . GLY A 1 97 ? -4.879 -3.408 10.428 1.00 90.12 97 GLY A N 1
ATOM 783 C CA . GLY A 1 97 ? -5.669 -2.207 10.193 1.00 90.12 97 GLY A CA 1
ATOM 784 C C . GLY A 1 97 ? -4.859 -0.936 10.440 1.00 90.12 97 GLY A C 1
ATOM 785 O O . GLY A 1 97 ? -3.746 -0.978 10.963 1.00 90.12 97 GLY A O 1
ATOM 786 N N . LEU A 1 98 ? -5.433 0.210 10.073 1.00 92.06 98 LEU A N 1
ATOM 787 C CA . LEU A 1 98 ? -4.830 1.525 10.308 1.00 92.06 98 LEU A CA 1
ATOM 788 C C . LEU A 1 98 ? -5.565 2.307 11.403 1.00 92.06 98 LEU A C 1
ATOM 790 O O . LEU A 1 98 ? -6.792 2.191 11.520 1.00 92.06 98 LEU A O 1
ATOM 794 N N . PRO A 1 99 ? -4.861 3.156 12.174 1.00 92.69 99 PRO A N 1
ATOM 795 C CA . PRO A 1 99 ? -5.499 4.071 13.111 1.00 92.69 99 PRO A CA 1
ATOM 796 C C . PRO A 1 99 ? -6.595 4.885 12.420 1.00 92.69 99 PRO A C 1
ATOM 798 O O . PRO A 1 99 ? -6.412 5.349 11.295 1.00 92.69 99 PRO A O 1
ATOM 801 N N . LYS A 1 100 ? -7.729 5.101 13.099 1.00 92.75 100 LYS A N 1
ATOM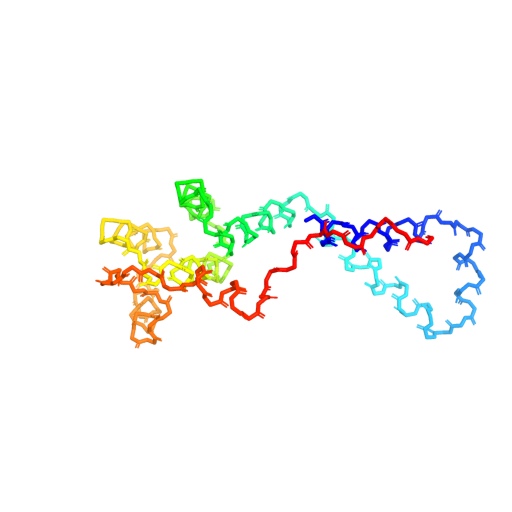 802 C CA . LYS A 1 100 ? -8.915 5.757 12.514 1.00 92.75 100 LYS A CA 1
ATOM 803 C C . LYS A 1 100 ? -8.587 7.080 11.810 1.00 92.75 100 LYS A C 1
ATOM 805 O O . LYS A 1 100 ? -9.080 7.324 10.715 1.00 92.75 100 LYS A O 1
ATOM 810 N N . LYS A 1 101 ? -7.713 7.899 12.409 1.00 94.06 101 LYS A N 1
ATOM 811 C CA . LYS A 1 101 ? -7.251 9.173 11.835 1.00 94.06 101 LYS A CA 1
ATOM 812 C C . LYS A 1 101 ? -6.582 8.973 10.468 1.00 94.06 101 LYS A C 1
ATOM 814 O O . LYS A 1 101 ? -6.958 9.640 9.510 1.00 94.06 101 LYS A O 1
ATOM 819 N N . ASN A 1 102 ? -5.626 8.052 10.387 1.00 94.31 102 ASN A N 1
ATOM 820 C CA . ASN A 1 102 ? -4.857 7.738 9.181 1.00 94.31 102 ASN A CA 1
ATOM 821 C C . ASN A 1 102 ? -5.729 7.052 8.120 1.00 94.31 102 ASN A C 1
ATOM 823 O O . ASN A 1 102 ? -5.639 7.384 6.943 1.00 94.31 102 ASN A O 1
ATOM 827 N N . PHE A 1 103 ? -6.618 6.149 8.542 1.00 94.12 103 PHE A N 1
ATOM 828 C CA . PHE A 1 103 ? -7.582 5.488 7.665 1.00 94.12 103 PHE A CA 1
ATOM 829 C C . PHE A 1 103 ? -8.515 6.496 6.982 1.00 94.12 103 PHE A C 1
ATOM 831 O O . PHE A 1 103 ? -8.615 6.521 5.755 1.00 94.12 103 PHE A O 1
ATOM 838 N N . ASP A 1 104 ? -9.172 7.358 7.767 1.00 94.88 104 ASP A N 1
ATOM 839 C CA . ASP A 1 104 ? -10.112 8.350 7.238 1.00 94.88 104 ASP A CA 1
ATOM 840 C C . ASP A 1 104 ? -9.389 9.395 6.369 1.00 94.88 104 ASP A C 1
ATOM 842 O O . ASP A 1 104 ? -9.965 9.887 5.398 1.00 94.88 104 ASP A O 1
ATOM 846 N N . TYR A 1 105 ? -8.128 9.710 6.689 1.00 96.38 105 TYR A N 1
ATOM 847 C CA . TYR A 1 105 ? -7.277 10.583 5.883 1.00 96.38 105 TYR A CA 1
ATOM 848 C C . TYR A 1 105 ? -6.981 9.990 4.502 1.00 96.38 105 TYR A C 1
ATOM 850 O O . TYR A 1 105 ? -7.390 10.575 3.502 1.00 96.38 105 TYR A O 1
ATOM 858 N N . LEU A 1 106 ? -6.370 8.802 4.441 1.00 95.12 106 LEU A N 1
ATOM 859 C CA . LEU A 1 106 ? -6.005 8.154 3.175 1.00 95.12 106 LEU A CA 1
ATOM 860 C C . LEU A 1 106 ? -7.231 7.894 2.296 1.00 95.12 106 LEU A C 1
ATOM 862 O O . LEU A 1 106 ? -7.172 8.062 1.082 1.00 95.12 106 LEU A O 1
ATOM 866 N N . ARG A 1 107 ? -8.375 7.552 2.903 1.00 94.94 107 ARG A N 1
ATOM 867 C CA . ARG A 1 107 ? -9.635 7.384 2.172 1.00 94.94 107 ARG A CA 1
ATOM 868 C C . ARG A 1 107 ? -10.058 8.669 1.459 1.00 94.94 107 ARG A C 1
ATOM 870 O O . ARG A 1 107 ? -10.505 8.601 0.320 1.00 94.94 107 ARG A O 1
ATOM 877 N N . ARG A 1 108 ? -9.942 9.827 2.119 1.00 95.94 108 ARG A N 1
ATOM 878 C CA . ARG A 1 108 ? -10.260 11.124 1.501 1.00 95.94 108 ARG A CA 1
ATOM 879 C C . ARG A 1 108 ? -9.276 11.466 0.392 1.00 95.94 108 ARG A C 1
ATOM 881 O O . ARG A 1 108 ? -9.727 11.805 -0.694 1.00 95.94 108 ARG A O 1
ATOM 888 N N . GLU A 1 109 ? -7.980 11.306 0.638 1.00 96.31 109 GLU A N 1
ATOM 889 C CA . GLU A 1 109 ? -6.943 11.612 -0.354 1.00 96.31 109 GLU A CA 1
ATOM 890 C C . GLU A 1 109 ? -7.097 10.763 -1.621 1.00 96.31 109 GLU A C 1
ATOM 892 O O . GLU A 1 109 ? -7.049 11.289 -2.727 1.00 96.31 109 GLU A O 1
ATOM 897 N N . ILE A 1 110 ? -7.393 9.465 -1.488 1.00 95.75 110 ILE A N 1
ATOM 898 C CA . ILE A 1 110 ? -7.640 8.595 -2.648 1.00 95.75 110 ILE A CA 1
ATOM 899 C C . ILE A 1 110 ? -8.861 9.072 -3.447 1.00 95.75 110 ILE A C 1
ATOM 901 O O . ILE A 1 110 ? -8.802 9.137 -4.673 1.00 95.75 110 ILE A O 1
ATOM 905 N N . LEU A 1 111 ? -9.962 9.428 -2.779 1.00 95.88 111 LEU A N 1
ATOM 906 C CA . LEU A 1 111 ? -11.172 9.901 -3.464 1.00 95.88 111 LEU A CA 1
ATOM 907 C C . LEU A 1 111 ? -10.969 11.267 -4.130 1.00 95.88 111 LEU A C 1
ATOM 909 O O . LEU A 1 111 ? -11.540 11.512 -5.190 1.00 95.88 111 LEU A O 1
ATOM 913 N N . HIS A 1 112 ? -10.165 12.144 -3.529 1.00 95.31 112 HIS A N 1
ATOM 914 C CA . HIS A 1 112 ? -9.832 13.449 -4.096 1.00 95.31 112 HIS A CA 1
ATOM 915 C C . HIS A 1 112 ? -8.882 13.338 -5.295 1.00 95.31 112 HIS A C 1
ATOM 917 O O . HIS A 1 112 ? -9.113 14.007 -6.299 1.00 95.31 112 HIS A O 1
ATOM 923 N N . SER A 1 113 ? -7.852 12.490 -5.221 1.00 95.81 113 SER A N 1
ATOM 924 C CA . SER A 1 113 ? -6.846 12.361 -6.283 1.00 95.81 113 SER A CA 1
ATOM 925 C C . SER A 1 113 ? -7.301 11.497 -7.459 1.00 95.81 113 SER A C 1
ATOM 927 O O . SER A 1 113 ? -6.972 11.817 -8.597 1.00 95.81 113 SER A O 1
ATOM 929 N N . TYR A 1 114 ? -8.045 10.413 -7.206 1.00 94.69 114 TYR A N 1
ATOM 930 C CA . TYR A 1 114 ? -8.439 9.437 -8.237 1.00 94.69 114 TYR A CA 1
ATOM 931 C C . TYR A 1 114 ? -9.929 9.482 -8.596 1.00 94.69 114 TYR A C 1
ATOM 933 O O . TYR A 1 114 ? -10.330 8.905 -9.598 1.00 94.69 114 TYR A O 1
ATOM 941 N N . GLY A 1 115 ? -10.756 10.167 -7.803 1.00 94.06 115 GLY A N 1
ATOM 942 C CA . GLY A 1 115 ? -12.188 10.316 -8.051 1.00 94.06 115 GLY A CA 1
ATOM 943 C C . GLY A 1 115 ? -13.082 9.413 -7.195 1.00 94.06 115 GLY A C 1
ATOM 944 O O . GLY A 1 115 ? -12.675 8.404 -6.613 1.00 94.06 115 GLY A O 1
ATOM 945 N N . PHE A 1 116 ? -14.362 9.789 -7.124 1.00 94.44 116 PHE A N 1
ATOM 946 C CA . PHE A 1 116 ? -15.355 9.144 -6.256 1.00 94.44 116 PHE A CA 1
ATOM 947 C C . PHE A 1 116 ? -15.811 7.755 -6.724 1.00 94.44 116 PHE A C 1
ATOM 949 O O . PHE A 1 116 ? -16.419 7.023 -5.941 1.00 94.44 116 PHE A O 1
ATOM 956 N N . GLU A 1 117 ? -15.494 7.351 -7.956 1.00 93.31 117 GLU A N 1
ATOM 957 C CA . GLU A 1 117 ? -15.790 6.005 -8.469 1.00 93.31 117 GLU A CA 1
ATOM 958 C C . GLU A 1 117 ? -15.158 4.900 -7.605 1.00 93.31 117 GLU A C 1
ATOM 960 O O . GLU A 1 117 ? -15.761 3.847 -7.356 1.00 93.31 117 GLU A O 1
ATOM 965 N N . HIS A 1 118 ? -13.993 5.195 -7.025 1.00 93.62 118 HIS A N 1
ATOM 966 C CA . HIS A 1 118 ? -13.264 4.292 -6.145 1.00 93.62 118 HIS A CA 1
ATOM 967 C C . HIS A 1 118 ? -13.875 4.149 -4.747 1.00 93.62 118 HIS A C 1
ATOM 969 O O . HIS A 1 118 ? -13.430 3.289 -3.987 1.00 93.62 118 HIS A O 1
ATOM 975 N N . MET A 1 119 ? -14.941 4.885 -4.406 1.00 93.38 119 MET A N 1
ATOM 976 C CA . MET A 1 119 ? -15.684 4.675 -3.156 1.00 93.38 119 MET A CA 1
ATOM 977 C C . MET A 1 119 ? -16.171 3.226 -3.034 1.00 93.38 119 MET A C 1
ATOM 979 O O . MET A 1 119 ? -16.038 2.606 -1.981 1.00 93.38 119 MET A O 1
ATOM 983 N N . SER A 1 120 ? -16.679 2.666 -4.134 1.00 94.06 120 SER A N 1
ATOM 984 C CA . SER A 1 120 ? -17.114 1.267 -4.203 1.00 94.06 120 SER A CA 1
ATOM 985 C C . SER A 1 120 ? -15.952 0.287 -3.994 1.00 94.06 120 SER A C 1
ATOM 987 O O . SER A 1 120 ? -16.089 -0.716 -3.296 1.00 94.06 120 SER A O 1
ATOM 989 N N . THR A 1 121 ? -14.779 0.610 -4.544 1.00 94.50 121 THR A N 1
ATOM 990 C CA . THR A 1 121 ? -13.559 -0.196 -4.411 1.00 94.50 121 THR A CA 1
ATOM 991 C C . THR A 1 121 ? -13.072 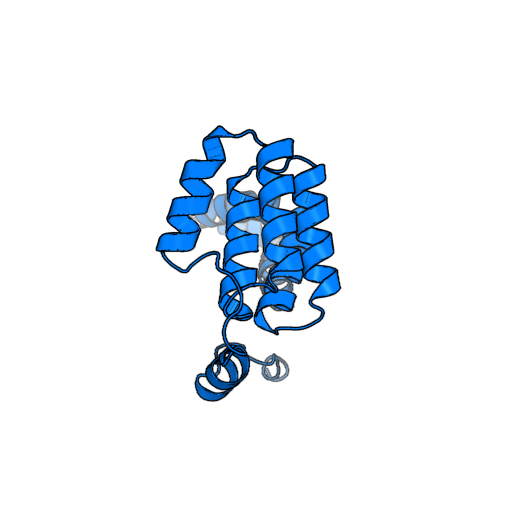-0.205 -2.964 1.00 94.50 121 THR A C 1
ATOM 993 O O . THR A 1 121 ? -12.819 -1.271 -2.409 1.00 94.50 121 THR A O 1
ATOM 996 N N . LEU A 1 122 ? -13.009 0.967 -2.327 1.00 94.31 122 LEU A N 1
ATOM 997 C CA . LEU A 1 122 ? -12.608 1.109 -0.926 1.00 94.31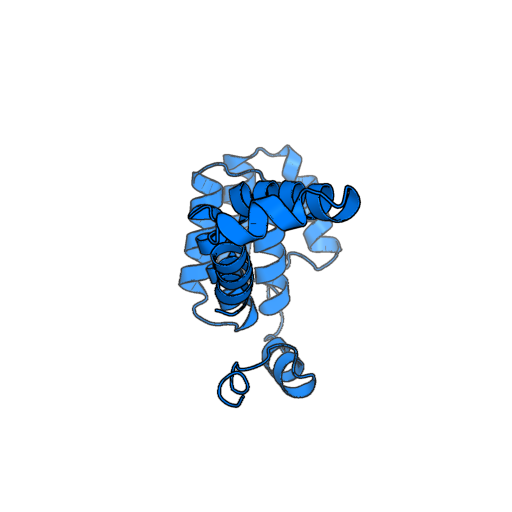 122 LEU A CA 1
ATOM 998 C C . LEU A 1 122 ? -13.590 0.397 0.012 1.00 94.31 122 LEU A C 1
ATOM 1000 O O . LEU A 1 122 ? -13.157 -0.293 0.929 1.00 94.31 122 LEU A O 1
ATOM 1004 N N . TYR A 1 123 ? -14.895 0.481 -0.263 1.00 94.50 123 TYR A N 1
ATOM 1005 C CA . TYR A 1 123 ? -15.912 -0.259 0.485 1.00 94.50 123 TYR A CA 1
ATOM 1006 C C . TYR A 1 123 ? -15.732 -1.781 0.372 1.00 94.50 123 TYR A C 1
ATOM 1008 O O . TYR A 1 123 ? -15.810 -2.496 1.371 1.00 94.50 123 TYR A O 1
ATOM 1016 N N . ASN A 1 124 ? -15.444 -2.291 -0.828 1.00 95.25 124 ASN A N 1
ATOM 1017 C CA . ASN A 1 124 ? -15.190 -3.718 -1.030 1.00 95.25 124 ASN A CA 1
ATOM 1018 C C . ASN A 1 124 ? -13.920 -4.188 -0.305 1.00 95.25 124 ASN A C 1
ATOM 1020 O O . ASN A 1 124 ? -13.933 -5.268 0.283 1.00 95.25 124 ASN A O 1
ATOM 1024 N N . LEU A 1 125 ? -12.857 -3.376 -0.302 1.00 94.38 125 LEU A N 1
ATOM 1025 C CA . LEU A 1 125 ? -11.613 -3.663 0.424 1.00 94.38 125 LEU A CA 1
ATOM 1026 C C . LEU A 1 125 ? -11.799 -3.648 1.947 1.00 94.38 125 LEU A C 1
ATOM 1028 O O . LEU A 1 125 ? -11.172 -4.442 2.653 1.00 94.38 125 LEU A O 1
ATOM 1032 N N . GLU A 1 126 ? -12.663 -2.766 2.454 1.00 93.62 126 GLU A N 1
ATOM 1033 C CA . GLU A 1 126 ? -13.051 -2.734 3.866 1.00 93.62 126 GLU A CA 1
ATOM 1034 C C . GLU A 1 126 ? -13.860 -3.975 4.236 1.00 93.62 126 GLU A C 1
ATOM 1036 O O . GLU A 1 126 ? -13.526 -4.669 5.197 1.00 93.62 126 GLU A O 1
ATOM 1041 N N . LYS A 1 127 ? -14.852 -4.337 3.414 1.00 93.94 127 LYS A N 1
ATOM 1042 C CA . LYS A 1 127 ? -15.671 -5.538 3.617 1.00 93.94 127 LYS A CA 1
ATOM 1043 C C . LYS A 1 127 ? -14.854 -6.831 3.555 1.00 93.94 127 LYS A C 1
ATOM 1045 O O . LYS A 1 127 ? -15.145 -7.765 4.297 1.00 93.94 127 LYS A O 1
ATOM 1050 N N . SER A 1 128 ? -13.839 -6.904 2.695 1.00 92.94 128 SER A N 1
ATOM 1051 C CA . SER A 1 128 ? -12.938 -8.060 2.618 1.00 92.94 128 SER A CA 1
ATOM 1052 C C . SER A 1 128 ? -11.882 -8.083 3.729 1.00 92.94 128 SER A C 1
ATOM 1054 O O . SER A 1 128 ? -11.087 -9.016 3.790 1.00 92.94 128 SER A O 1
ATOM 1056 N N . GLY A 1 129 ? -11.829 -7.056 4.585 1.00 90.44 129 GLY A N 1
ATOM 1057 C CA . GLY A 1 129 ? -10.859 -6.940 5.673 1.00 90.44 129 GLY A CA 1
ATOM 1058 C C . GLY A 1 129 ? -9.428 -6.632 5.223 1.00 90.44 129 GLY A C 1
ATOM 1059 O O . GLY A 1 129 ? -8.516 -6.710 6.045 1.00 90.44 129 GLY A O 1
ATOM 1060 N N . LEU A 1 130 ? -9.225 -6.280 3.948 1.00 91.19 130 LEU A N 1
ATOM 1061 C CA . LEU A 1 130 ? -7.911 -5.954 3.382 1.00 91.19 130 LEU A CA 1
ATOM 1062 C C . LEU A 1 130 ? -7.487 -4.532 3.760 1.00 91.19 130 LEU A C 1
ATOM 1064 O O . LEU A 1 130 ? -6.328 -4.297 4.097 1.00 91.19 130 LEU A O 1
ATOM 1068 N N . PHE A 1 131 ? -8.434 -3.593 3.764 1.00 93.19 131 PHE A N 1
ATOM 1069 C CA . PHE A 1 131 ? -8.217 -2.214 4.191 1.00 93.19 131 PHE A CA 1
ATOM 1070 C C . PHE A 1 131 ? -9.224 -1.834 5.272 1.00 93.19 131 PHE A C 1
ATOM 1072 O O . PHE A 1 131 ? -10.367 -1.513 4.969 1.00 93.19 131 PHE A O 1
ATOM 1079 N N . LYS A 1 132 ? -8.816 -1.875 6.541 1.00 92.06 132 LYS A N 1
ATOM 1080 C CA . LYS A 1 132 ? -9.736 -1.685 7.671 1.00 92.06 132 LYS A CA 1
ATOM 1081 C C . LYS A 1 132 ? -9.175 -0.767 8.747 1.00 92.06 132 LYS A C 1
ATOM 1083 O O . LYS A 1 132 ? -7.969 -0.529 8.829 1.00 92.06 132 LYS A O 1
ATOM 1088 N N . LYS A 1 133 ? -10.069 -0.288 9.609 1.00 92.75 133 LYS A N 1
ATOM 1089 C CA . LYS A 1 133 ? -9.696 0.406 10.844 1.00 92.75 133 LYS A CA 1
ATOM 1090 C C . LYS A 1 133 ? -9.040 -0.581 11.807 1.00 92.75 133 LYS A C 1
ATOM 1092 O O . LYS A 1 133 ? -9.426 -1.745 11.882 1.00 92.75 133 LYS A O 1
ATOM 1097 N N . GLN A 1 134 ? -8.035 -0.105 12.525 1.00 90.31 134 GLN A N 1
ATOM 1098 C CA . GLN A 1 134 ? -7.348 -0.881 13.543 1.00 90.31 134 GLN A CA 1
ATOM 1099 C C . GLN A 1 134 ? -8.255 -1.029 14.768 1.00 90.31 134 GLN A C 1
ATOM 1101 O O . GLN A 1 134 ? -8.603 -0.040 15.412 1.00 90.31 134 GLN A O 1
ATOM 1106 N N . GLU A 1 135 ? -8.634 -2.267 15.073 1.00 82.62 135 GLU A N 1
ATOM 1107 C CA . GLU A 1 135 ? -9.416 -2.619 16.268 1.00 82.62 135 GLU A CA 1
ATOM 1108 C C . GLU A 1 135 ? -8.538 -3.268 17.340 1.00 82.62 135 GLU A C 1
ATOM 1110 O O . GLU A 1 135 ? -8.731 -3.053 18.535 1.00 82.62 135 GLU A O 1
ATOM 1115 N N . THR A 1 136 ? -7.542 -4.044 16.910 1.00 81.00 136 THR A N 1
ATOM 1116 C CA . THR A 1 136 ? -6.623 -4.785 17.773 1.00 81.00 136 THR A CA 1
ATOM 1117 C C . THR A 1 136 ? -5.178 -4.561 17.345 1.00 81.00 136 THR A C 1
ATOM 1119 O O . THR A 1 136 ? -4.889 -4.191 16.205 1.00 81.00 136 THR A O 1
ATOM 1122 N N . ARG A 1 137 ? -4.246 -4.775 18.280 1.00 78.12 137 ARG A N 1
ATOM 1123 C CA . ARG A 1 137 ? -2.813 -4.731 17.977 1.00 78.12 137 ARG A CA 1
ATOM 1124 C C . ARG A 1 137 ? -2.437 -5.921 17.093 1.00 78.12 137 ARG A C 1
ATOM 1126 O O . ARG A 1 137 ? -2.911 -7.033 17.309 1.00 78.12 137 ARG A O 1
ATOM 1133 N N . SER A 1 138 ? -1.564 -5.688 16.121 1.00 81.69 138 SER A N 1
ATOM 1134 C CA . SER A 1 138 ? -1.129 -6.717 15.180 1.00 81.69 138 SER A CA 1
ATOM 1135 C C . SER A 1 138 ? -0.324 -7.836 15.840 1.00 81.69 138 SER A C 1
ATOM 1137 O O . SER A 1 138 ? 0.691 -7.582 16.492 1.00 81.69 138 SER A O 1
ATOM 1139 N N . ASN A 1 139 ? -0.694 -9.082 15.546 1.00 85.06 139 ASN A N 1
ATOM 1140 C CA . ASN A 1 139 ? 0.092 -10.273 15.896 1.00 85.06 139 ASN A CA 1
ATOM 1141 C C . ASN A 1 139 ? 1.143 -10.632 14.835 1.00 85.06 139 ASN A C 1
ATOM 1143 O O . ASN A 1 139 ? 1.842 -11.633 14.976 1.00 85.06 139 ASN A O 1
ATOM 1147 N N . TRP A 1 140 ? 1.259 -9.828 13.776 1.00 86.56 140 TRP A N 1
ATOM 1148 C CA . TRP A 1 140 ? 2.122 -10.097 12.630 1.00 86.56 140 TRP A CA 1
ATOM 1149 C C . TRP A 1 140 ? 3.567 -10.410 13.034 1.00 86.56 140 TRP A C 1
ATOM 1151 O O . TRP A 1 140 ? 4.074 -11.455 12.650 1.00 86.56 140 TRP A O 1
ATOM 1161 N N . LEU A 1 141 ? 4.184 -9.606 13.909 1.00 84.75 141 LEU A N 1
ATOM 1162 C CA . LEU A 1 141 ? 5.550 -9.850 14.405 1.00 84.75 141 LEU A CA 1
ATOM 1163 C C . LEU A 1 141 ? 5.723 -11.187 15.142 1.00 84.75 141 LEU A C 1
ATOM 1165 O O . LEU A 1 141 ? 6.803 -11.774 15.120 1.00 84.75 141 LEU A O 1
ATOM 1169 N N . ALA A 1 142 ? 4.685 -11.663 15.831 1.00 85.50 142 ALA A N 1
ATOM 1170 C CA . ALA A 1 142 ? 4.733 -12.958 16.501 1.00 85.50 142 ALA A CA 1
ATOM 1171 C C . ALA A 1 142 ? 4.648 -14.096 15.475 1.00 85.50 142 ALA A C 1
ATOM 1173 O O . ALA A 1 142 ? 5.392 -15.068 15.570 1.00 85.50 142 ALA A O 1
ATOM 1174 N N . ILE A 1 143 ? 3.785 -13.945 14.468 1.00 85.50 143 ILE A N 1
ATOM 1175 C CA . ILE A 1 143 ? 3.597 -14.918 13.387 1.00 85.50 143 ILE A CA 1
ATOM 1176 C C . ILE A 1 143 ? 4.849 -15.002 12.509 1.00 85.50 143 ILE A C 1
ATOM 1178 O O . ILE A 1 143 ? 5.313 -16.104 12.224 1.00 85.50 143 ILE A O 1
ATOM 1182 N N . THR A 1 144 ? 5.432 -13.867 12.116 1.00 85.75 144 THR A N 1
ATOM 1183 C CA . THR A 1 144 ? 6.639 -13.838 11.280 1.00 85.75 144 THR A CA 1
ATOM 1184 C C . THR A 1 144 ? 7.818 -14.501 11.968 1.00 85.75 144 THR A C 1
ATOM 1186 O O . THR A 1 144 ? 8.533 -15.258 11.319 1.00 85.75 144 THR A O 1
ATOM 1189 N N . LYS A 1 145 ? 7.988 -14.285 13.278 1.00 84.12 145 LYS A N 1
ATOM 1190 C CA . LYS A 1 145 ? 9.027 -14.951 14.072 1.00 84.12 145 LYS A CA 1
ATOM 1191 C C . LYS A 1 145 ? 8.754 -16.440 14.258 1.00 84.12 145 LYS A C 1
ATOM 1193 O O . LYS A 1 145 ? 9.666 -17.240 14.089 1.00 84.12 145 LYS A O 1
ATOM 1198 N N . ALA A 1 146 ? 7.517 -16.816 14.581 1.00 85.56 146 ALA A N 1
ATOM 1199 C CA . ALA A 1 146 ? 7.150 -18.213 14.808 1.00 85.56 146 ALA A CA 1
ATOM 1200 C C . ALA A 1 146 ? 7.277 -19.072 13.540 1.00 85.56 146 ALA A C 1
ATOM 1202 O O . ALA A 1 146 ? 7.678 -20.228 13.621 1.00 85.56 146 ALA A O 1
ATOM 1203 N N . LEU A 1 147 ? 6.944 -18.505 12.379 1.00 83.62 147 LEU A N 1
ATOM 1204 C CA . LEU A 1 147 ? 6.955 -19.197 11.089 1.00 83.62 147 LEU A CA 1
ATOM 1205 C C . LEU A 1 147 ? 8.185 -18.868 10.229 1.00 83.62 147 LEU A C 1
ATOM 1207 O O . LEU A 1 147 ? 8.253 -19.325 9.093 1.00 83.62 147 LEU A O 1
ATOM 1211 N N . GLN A 1 148 ? 9.128 -18.069 10.744 1.00 79.88 148 GLN A N 1
ATOM 1212 C CA . GLN A 1 148 ? 10.332 -17.618 10.031 1.00 79.88 148 GLN A CA 1
ATOM 1213 C C . GLN A 1 148 ? 10.029 -17.045 8.632 1.00 79.88 148 GLN A C 1
ATOM 1215 O O . GLN A 1 148 ? 10.694 -17.356 7.647 1.00 79.88 148 GLN A O 1
ATOM 1220 N N . LEU A 1 149 ? 9.001 -16.194 8.539 1.00 77.81 149 LEU A N 1
ATOM 1221 C CA . LEU A 1 149 ? 8.550 -15.617 7.261 1.00 77.81 149 LEU A CA 1
ATOM 1222 C C . LEU A 1 149 ? 9.553 -14.618 6.669 1.00 77.81 149 LEU A C 1
ATOM 1224 O O . LEU A 1 149 ? 9.529 -14.359 5.467 1.00 77.81 149 LEU A O 1
ATOM 1228 N N . ILE A 1 150 ? 10.415 -14.054 7.515 1.00 75.56 150 ILE A N 1
ATOM 1229 C CA . ILE A 1 150 ? 11.491 -13.145 7.130 1.00 75.56 150 ILE A CA 1
ATOM 1230 C C . ILE A 1 150 ? 12.794 -13.839 7.522 1.00 75.56 150 ILE A C 1
ATOM 1232 O O . ILE A 1 150 ? 13.048 -14.068 8.702 1.00 75.56 150 ILE A O 1
ATOM 1236 N N . SER A 1 151 ? 13.592 -14.227 6.527 1.00 69.44 151 SER A N 1
ATOM 1237 C CA . SER A 1 151 ? 14.940 -14.740 6.772 1.00 69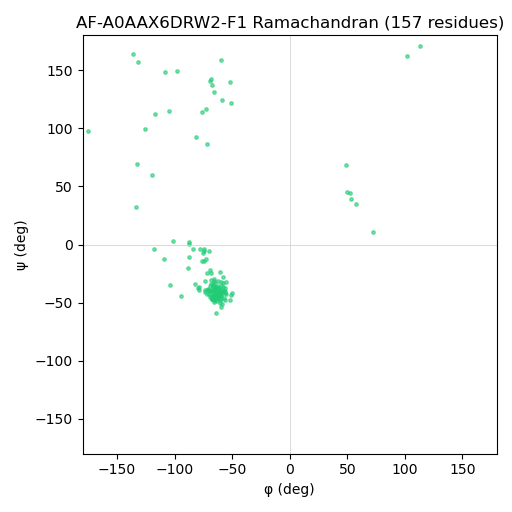.44 151 SER A CA 1
ATOM 1238 C C . SER A 1 151 ? 15.844 -13.556 7.083 1.00 69.44 151 SER A C 1
ATOM 1240 O O . SER A 1 151 ? 16.125 -12.761 6.186 1.00 69.44 151 SER A O 1
ATOM 1242 N N . ASP A 1 152 ? 16.353 -13.492 8.311 1.00 59.88 152 ASP A N 1
ATOM 1243 C CA . ASP A 1 152 ? 17.537 -12.690 8.603 1.00 59.88 152 ASP A CA 1
ATOM 1244 C C . ASP A 1 152 ? 18.671 -13.229 7.717 1.00 59.88 152 ASP A C 1
ATOM 1246 O O . ASP A 1 152 ? 18.928 -14.436 7.653 1.00 59.88 152 ASP A O 1
ATOM 1250 N N . GLU A 1 153 ? 19.288 -12.367 6.919 1.00 56.47 153 GLU A N 1
ATOM 1251 C CA . GLU A 1 153 ? 20.380 -12.763 6.037 1.00 56.47 153 GLU A CA 1
ATOM 1252 C C . GLU A 1 153 ? 21.637 -13.054 6.880 1.00 56.47 153 GLU A C 1
ATOM 1254 O O . GLU A 1 153 ? 22.463 -12.169 7.075 1.00 56.47 153 GLU A O 1
ATOM 1259 N N . THR A 1 154 ? 21.805 -14.281 7.388 1.00 44.28 154 THR A N 1
ATOM 1260 C CA . THR A 1 154 ? 23.054 -14.707 8.061 1.00 44.28 154 THR A CA 1
ATOM 1261 C C . THR A 1 154 ? 23.809 -15.857 7.392 1.00 44.28 154 THR A C 1
ATOM 1263 O O . THR A 1 154 ? 24.947 -16.103 7.774 1.00 44.28 154 THR A O 1
ATOM 1266 N N . ASP A 1 155 ? 23.301 -16.463 6.312 1.00 41.12 155 ASP A N 1
ATOM 1267 C CA . ASP A 1 155 ? 24.001 -17.563 5.619 1.00 41.12 155 ASP A CA 1
ATOM 1268 C C . ASP A 1 155 ? 24.331 -17.262 4.146 1.00 41.12 155 ASP A C 1
ATOM 1270 O O . ASP A 1 155 ? 23.898 -17.957 3.231 1.00 41.12 155 ASP A O 1
ATOM 1274 N N . THR A 1 156 ? 25.116 -16.214 3.883 1.00 42.97 156 THR A N 1
ATOM 1275 C CA . THR A 1 156 ? 25.841 -16.063 2.596 1.00 42.97 156 THR A CA 1
ATOM 1276 C C . THR A 1 156 ? 27.307 -15.665 2.789 1.00 42.97 156 THR A C 1
ATOM 1278 O O . THR A 1 156 ? 27.889 -14.970 1.962 1.00 42.97 156 THR A O 1
ATOM 1281 N N . ALA A 1 157 ? 27.925 -16.120 3.880 1.00 42.94 157 ALA A N 1
ATOM 1282 C CA . ALA A 1 157 ? 29.368 -16.040 4.095 1.00 42.94 157 ALA A CA 1
ATOM 1283 C C . ALA A 1 157 ? 29.895 -17.399 4.568 1.00 42.94 157 ALA A C 1
ATOM 1285 O O . ALA A 1 157 ? 30.241 -17.562 5.732 1.00 42.94 157 ALA A O 1
ATOM 1286 N N . LYS A 1 158 ? 29.882 -18.385 3.670 1.00 35.72 158 LYS A N 1
ATOM 1287 C CA . LYS A 1 158 ? 30.660 -19.633 3.719 1.00 35.72 158 LYS A CA 1
ATOM 1288 C C . LYS A 1 158 ? 30.378 -20.362 2.411 1.00 35.72 158 LYS A C 1
ATOM 1290 O O . LYS A 1 158 ? 29.305 -20.930 2.284 1.00 35.72 158 LYS A O 1
ATOM 1295 N N . TYR A 1 159 ? 31.283 -20.209 1.451 1.00 35.62 159 TYR A N 1
ATOM 1296 C CA . TYR A 1 159 ? 31.766 -21.164 0.442 1.00 35.62 159 TYR A CA 1
ATOM 1297 C C . TYR A 1 159 ? 32.433 -20.377 -0.683 1.00 35.62 159 TYR A C 1
ATOM 1299 O O . TYR A 1 159 ? 31.782 -19.463 -1.235 1.00 35.62 159 TYR A O 1
#

Sequence (159 aa):
MRVLACVVTVTVCLRAEGFRKKLNSLPEIARHVNLAQHLQTFTCKPSFHARLDIEQTLLEMQNFDICFEYIEEMIHKQEPIINVLRLLVLFSITNSGLPKKNFDYLRREILHSYGFEHMSTLYNLEKSGLFKKQETRSNWLAITKALQLISDETDTAKY

Secondary structure (DSSP, 8-state):
-HHHHHHHHHHHHTT-HHHHHHHTTSHHHHHHHHHHHHHHHHHTSHHHHHHHHHHHHHHTT--HHHHHHHHHHHHHTT--HHHHHHHHHHHHHHHTSB-HHHHHHHHHHHHHHH-GGGHHHHHHHHHTTSS-B--S---HHHHHHHTT-S--S--SS--

Organism: Iris pallida (NCBI:txid29817)

Nearest PDB structures (foldseek):
  4bx9-assembly1_A  TM=7.712E-01  e=1.032E-08  Homo sapiens
  4bx8-assembly1_A  TM=7.735E-01  e=1.153E-08  Homo sapiens
  4bx9-assembly2_B  TM=7.735E-01  e=1.362E-08  Homo sapiens
  4bx8-assembly2_B  TM=7.935E-01  e=2.373E-08  Homo sapiens
  5bv1-assembly1_A  TM=7.762E-01  e=2.253E-06  Thermochaetoides thermophila DSM 1495

Solvent-accessible surface area (backbone atoms only — not comparable to full-atom values): 9143 Å² total; per-residue (Å²): 114,63,69,58,47,54,55,47,53,56,53,57,68,70,65,43,69,76,56,54,66,68,43,54,76,39,73,69,51,38,50,52,49,54,51,52,54,55,49,43,70,53,66,70,33,68,70,48,48,56,52,49,54,49,53,50,35,43,75,74,70,49,62,67,64,62,56,49,52,51,54,49,51,41,49,76,68,63,50,66,62,69,61,56,51,53,52,50,30,51,49,13,54,46,40,43,16,30,55,62,71,58,43,58,46,53,54,49,51,50,35,70,66,75,34,69,78,50,53,63,54,52,49,52,33,34,76,71,60,39,44,35,66,43,84,56,84,49,60,45,72,58,50,36,63,76,67,54,73,65,76,77,92,76,87,88,84,85,131

InterPro domains:
  IPR001619 Sec1-like protein [PF00995] (29-156)
  IPR001619 Sec1-like protein [PTHR11679] (19-149)
  IPR036045 Sec1-like superfamily [SSF56815] (24-145)
  IPR043155 Vacuolar protein sorting-associated protein 33, domain 3b [G3DSA:1.25.40.850] (47-141)